Protein AF-A0A444RFP2-F1 (afdb_monomer)

Foldseek 3Di:
DVVVVVVVVVVVCQVCVQVVVQVVCVVVVDHDDGDPDDPVVVVVD

Mean predicted aligned error: 2.85 Å

Secondary structure (DSSP, 8-state):
-HHHHHHHHHHHHHHHHHHHHHHHHHHTT---------HHHHH--

Structure (mmCIF, N/CA/C/O backbone):
data_AF-A0A444RFP2-F1
#
_entry.id   AF-A0A444RFP2-F1
#
loop_
_atom_site.group_PDB
_atom_site.id
_atom_site.type_symbol
_atom_site.label_atom_id
_atom_site.label_alt_id
_atom_site.label_comp_id
_atom_site.label_asym_id
_atom_site.label_entity_id
_atom_site.label_seq_id
_atom_site.pdbx_PDB_ins_code
_atom_site.Cartn_x
_atom_site.Cartn_y
_atom_site.Cartn_z
_atom_site.occupancy
_atom_site.B_iso_or_equiv
_atom_site.auth_seq_id
_atom_site.auth_comp_id
_atom_site.auth_asym_id
_atom_site.auth_atom_id
_atom_site.pdbx_PDB_model_num
ATOM 1 N N . MET A 1 1 ? 10.783 13.192 18.437 1.00 69.88 1 MET A N 1
ATOM 2 C CA . MET A 1 1 ? 9.641 12.256 18.289 1.00 69.88 1 MET A CA 1
ATOM 3 C C . MET A 1 1 ? 9.051 12.201 16.876 1.00 69.88 1 MET A C 1
ATOM 5 O O . MET A 1 1 ? 8.889 11.094 16.385 1.00 69.88 1 MET A O 1
ATOM 9 N N . LYS A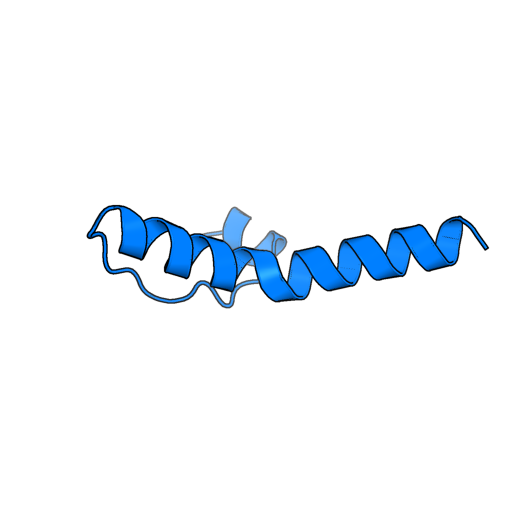 1 2 ? 8.814 13.331 16.184 1.00 83.88 2 LYS A N 1
ATOM 10 C CA . LYS A 1 2 ? 8.213 13.370 14.827 1.00 83.88 2 LYS A CA 1
ATOM 11 C C . LYS A 1 2 ? 8.866 12.425 13.797 1.00 83.88 2 LYS A C 1
ATOM 13 O O . LYS A 1 2 ? 8.184 11.624 13.175 1.00 83.88 2 LYS A O 1
ATOM 18 N N . LYS A 1 3 ? 10.204 12.401 13.729 1.00 92.69 3 LYS A N 1
ATOM 19 C CA . LYS A 1 3 ? 10.968 11.489 12.849 1.00 92.69 3 LYS A CA 1
ATOM 20 C C . LYS A 1 3 ? 10.652 10.001 13.073 1.00 92.69 3 LYS A C 1
ATOM 22 O O . LYS A 1 3 ? 10.620 9.231 12.119 1.00 92.69 3 LYS A O 1
ATOM 27 N N . LEU A 1 4 ? 10.442 9.588 14.326 1.00 95.44 4 LEU A N 1
ATOM 28 C CA . LEU A 1 4 ? 10.138 8.194 14.655 1.00 95.44 4 LEU A CA 1
ATOM 29 C C . LEU A 1 4 ? 8.711 7.841 14.234 1.00 95.44 4 LEU A C 1
ATOM 31 O O . LEU A 1 4 ? 8.510 6.819 13.584 1.00 95.44 4 LEU A O 1
ATOM 35 N N . THR A 1 5 ? 7.747 8.706 14.548 1.00 96.94 5 THR A N 1
ATOM 36 C CA . THR A 1 5 ? 6.343 8.487 14.185 1.00 96.94 5 THR A CA 1
ATOM 37 C C . THR A 1 5 ? 6.133 8.494 12.676 1.00 96.94 5 THR A C 1
ATOM 39 O O . THR A 1 5 ? 5.352 7.696 12.168 1.00 96.94 5 THR A O 1
ATOM 42 N N . ASP A 1 6 ? 6.868 9.331 11.941 1.00 97.88 6 ASP A N 1
ATOM 43 C CA . ASP A 1 6 ? 6.814 9.348 10.477 1.00 97.88 6 ASP A CA 1
ATOM 44 C C . ASP A 1 6 ? 7.368 8.033 9.905 1.00 97.88 6 ASP A C 1
ATOM 46 O O . ASP A 1 6 ? 6.730 7.403 9.065 1.00 97.88 6 ASP A O 1
ATOM 50 N N . LYS A 1 7 ? 8.484 7.529 10.454 1.00 97.25 7 LYS A N 1
ATOM 51 C CA . LYS A 1 7 ? 9.048 6.227 10.062 1.00 97.25 7 LYS A CA 1
ATOM 52 C C . LYS A 1 7 ? 8.104 5.061 10.366 1.00 97.25 7 LYS A C 1
ATOM 54 O O . LYS A 1 7 ? 7.992 4.138 9.565 1.00 97.25 7 LYS A O 1
ATOM 59 N N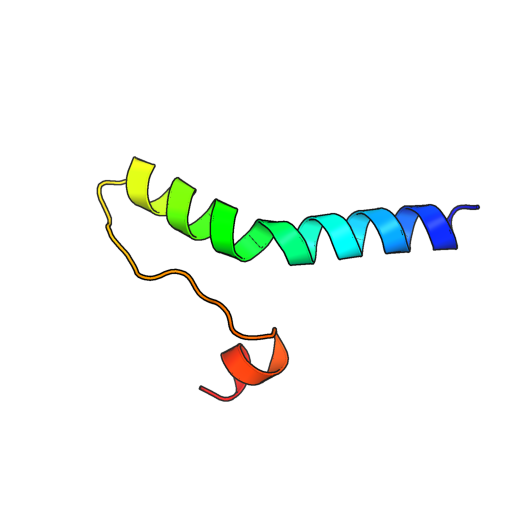 . GLN A 1 8 ? 7.430 5.093 11.515 1.00 98.19 8 GLN A N 1
ATOM 60 C CA . GLN A 1 8 ? 6.452 4.075 11.906 1.00 98.19 8 GLN A CA 1
ATOM 61 C C . GLN A 1 8 ? 5.256 4.047 10.946 1.00 98.19 8 GLN A C 1
ATOM 63 O O . GLN A 1 8 ? 4.846 2.966 10.526 1.00 98.19 8 GLN A O 1
ATOM 68 N N . LYS A 1 9 ? 4.743 5.218 10.547 1.00 98.25 9 LYS A N 1
ATOM 69 C CA . LYS A 1 9 ? 3.656 5.333 9.563 1.00 98.25 9 LYS A CA 1
ATOM 70 C C . LYS A 1 9 ? 4.070 4.804 8.193 1.00 98.25 9 LYS A C 1
ATOM 72 O O . LYS A 1 9 ? 3.344 3.991 7.627 1.00 98.25 9 LYS A O 1
ATOM 77 N N . SER A 1 10 ? 5.244 5.199 7.695 1.00 97.75 10 SER A N 1
ATOM 78 C CA . SER A 1 10 ? 5.750 4.702 6.408 1.00 97.75 10 SER A CA 1
ATOM 79 C C . SER A 1 10 ? 5.923 3.186 6.417 1.00 97.75 10 SER A C 1
ATOM 81 O O . SER A 1 10 ? 5.461 2.513 5.500 1.00 97.75 10 SER A O 1
ATOM 83 N N . ARG A 1 11 ? 6.494 2.629 7.493 1.00 97.75 11 ARG A N 1
ATOM 84 C CA . ARG A 1 11 ? 6.664 1.178 7.638 1.00 97.75 11 ARG A CA 1
ATOM 85 C C . ARG A 1 11 ? 5.327 0.434 7.654 1.00 97.75 11 ARG A C 1
ATOM 87 O O . ARG A 1 11 ? 5.216 -0.633 7.058 1.00 97.75 11 ARG A O 1
ATOM 94 N N . LEU A 1 12 ? 4.317 0.979 8.335 1.00 98.38 12 LEU A N 1
ATOM 95 C CA . LEU A 1 12 ? 2.980 0.385 8.364 1.00 98.38 12 LEU A CA 1
ATOM 96 C C . LEU A 1 12 ? 2.334 0.393 6.973 1.00 98.38 12 LEU A C 1
ATOM 98 O O . LEU A 1 12 ? 1.763 -0.613 6.556 1.00 98.38 12 LEU A O 1
ATOM 102 N N . TRP A 1 13 ? 2.459 1.505 6.247 1.00 98.31 13 TRP A N 1
ATOM 103 C CA . TRP A 1 13 ? 1.969 1.617 4.876 1.00 98.31 13 TRP A CA 1
ATOM 104 C C . TRP A 1 13 ? 2.634 0.598 3.945 1.00 98.31 13 TRP A C 1
ATOM 106 O O . TRP A 1 13 ? 1.940 -0.142 3.252 1.00 98.31 13 TRP A O 1
ATOM 116 N N . GLU A 1 14 ? 3.964 0.508 3.958 1.00 97.88 14 GLU A N 1
ATOM 117 C CA . GLU A 1 14 ? 4.721 -0.444 3.135 1.00 97.88 14 GLU A CA 1
ATOM 118 C C . GLU A 1 14 ? 4.327 -1.898 3.407 1.00 97.88 14 GLU A C 1
ATOM 120 O O . GLU A 1 14 ? 4.186 -2.676 2.464 1.00 97.88 14 GLU A O 1
ATOM 125 N N . LEU A 1 15 ? 4.081 -2.244 4.675 1.00 97.69 15 LEU A N 1
ATOM 126 C CA . LEU A 1 15 ? 3.645 -3.580 5.081 1.00 97.69 15 LEU A CA 1
ATOM 127 C C . LEU A 1 15 ? 2.262 -3.947 4.519 1.00 97.69 15 LEU A C 1
ATOM 129 O O . LEU A 1 15 ? 2.005 -5.114 4.227 1.00 97.69 15 LEU A O 1
ATOM 133 N N . GLN A 1 16 ? 1.354 -2.976 4.397 1.00 98.31 16 GLN A N 1
ATOM 134 C CA . GLN A 1 16 ? -0.055 -3.246 4.098 1.00 98.31 16 GLN A CA 1
ATOM 135 C C . GLN A 1 16 ? -0.468 -2.935 2.656 1.00 98.31 16 GLN A C 1
ATOM 137 O O . GLN A 1 16 ? -1.408 -3.556 2.160 1.00 98.31 16 GLN A O 1
ATOM 142 N N . ARG A 1 17 ? 0.211 -2.014 1.961 1.00 98.06 17 ARG A N 1
ATOM 143 C CA . ARG A 1 17 ? -0.246 -1.457 0.673 1.00 98.06 17 ARG A CA 1
ATOM 144 C C . ARG A 1 17 ? -0.588 -2.509 -0.388 1.00 98.06 17 ARG A C 1
ATOM 146 O O . ARG A 1 17 ? -1.645 -2.416 -1.003 1.00 98.06 17 ARG A O 1
ATOM 153 N N . ASN A 1 18 ? 0.237 -3.547 -0.553 1.00 98.31 18 ASN A N 1
ATOM 154 C CA . ASN A 1 18 ? 0.015 -4.566 -1.585 1.00 98.31 18 ASN A CA 1
ATOM 155 C C . ASN A 1 18 ? -1.151 -5.497 -1.220 1.00 98.31 18 ASN A C 1
ATOM 157 O O . ASN A 1 18 ? -1.967 -5.837 -2.076 1.00 98.31 18 ASN A O 1
ATOM 161 N N . ARG A 1 19 ? -1.275 -5.859 0.066 1.00 98.25 19 ARG A N 1
ATOM 162 C CA . ARG A 1 19 ? -2.403 -6.656 0.572 1.00 98.25 19 ARG A CA 1
ATOM 163 C C . ARG A 1 19 ? -3.718 -5.896 0.426 1.00 98.25 19 ARG A C 1
ATOM 165 O O . ARG A 1 19 ? -4.715 -6.463 -0.011 1.00 98.25 19 ARG A O 1
ATOM 172 N N . ASN A 1 20 ? -3.704 -4.611 0.772 1.00 98.50 20 ASN A N 1
ATOM 173 C CA . ASN A 1 20 ? -4.871 -3.745 0.674 1.00 98.50 20 ASN A CA 1
ATOM 174 C C . ASN A 1 20 ? -5.294 -3.559 -0.784 1.00 98.50 20 ASN A C 1
ATOM 176 O O . ASN A 1 20 ? -6.479 -3.649 -1.075 1.00 98.50 20 ASN A O 1
ATOM 180 N N . PHE A 1 21 ? -4.344 -3.376 -1.705 1.00 98.38 21 PHE A N 1
ATOM 181 C CA . PHE A 1 21 ? -4.653 -3.266 -3.128 1.00 98.38 21 PHE A CA 1
ATOM 182 C C . PHE A 1 21 ? -5.291 -4.544 -3.685 1.0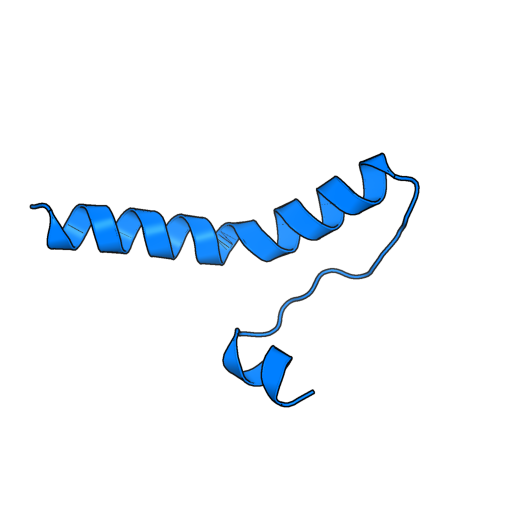0 98.38 21 PHE A C 1
ATOM 184 O O . PHE A 1 21 ? -6.318 -4.467 -4.353 1.00 98.38 21 PHE A O 1
ATOM 191 N N . GLN A 1 22 ? -4.749 -5.721 -3.351 1.00 98.62 22 GLN A N 1
ATOM 192 C CA . GLN A 1 22 ? -5.358 -6.997 -3.739 1.00 98.62 22 GLN A CA 1
ATOM 193 C C . GLN A 1 22 ? -6.793 -7.122 -3.201 1.00 98.62 22 GLN A C 1
ATOM 195 O O . GLN A 1 22 ? -7.704 -7.460 -3.948 1.00 98.62 22 GLN A O 1
ATOM 200 N N . ALA A 1 23 ? -7.013 -6.822 -1.917 1.00 98.50 23 ALA A N 1
ATOM 201 C CA . ALA A 1 23 ? -8.345 -6.875 -1.317 1.00 98.50 23 ALA A CA 1
ATOM 202 C C . ALA A 1 23 ? -9.311 -5.854 -1.944 1.00 98.50 23 ALA A C 1
ATOM 204 O O . ALA A 1 23 ? -10.464 -6.187 -2.194 1.00 98.50 23 ALA A O 1
ATOM 205 N N . SER A 1 24 ? -8.834 -4.647 -2.256 1.00 98.56 24 SER A N 1
ATOM 206 C CA . SER A 1 24 ? -9.617 -3.619 -2.947 1.00 98.56 24 SER A CA 1
ATOM 207 C C . SER A 1 24 ? -10.073 -4.091 -4.324 1.00 98.56 24 SER A C 1
ATOM 209 O O . SER A 1 24 ? -11.210 -3.854 -4.703 1.00 98.56 24 SER A O 1
ATOM 211 N N . ARG A 1 25 ? -9.219 -4.808 -5.058 1.00 98.62 25 ARG A N 1
ATOM 212 C CA . ARG A 1 25 ? -9.554 -5.354 -6.381 1.00 98.62 25 ARG A CA 1
ATOM 213 C C . ARG A 1 25 ? -10.616 -6.445 -6.319 1.00 98.62 25 ARG A C 1
ATOM 215 O O . ARG A 1 25 ? -11.498 -6.477 -7.172 1.00 98.62 25 ARG A O 1
ATOM 222 N N . ARG A 1 26 ? -10.629 -7.244 -5.249 1.00 98.31 26 ARG A N 1
ATOM 223 C CA . ARG A 1 26 ? -11.719 -8.200 -4.997 1.00 98.31 26 ARG A CA 1
ATOM 224 C C . ARG A 1 26 ? -13.076 -7.525 -4.796 1.00 98.31 26 ARG A C 1
ATOM 226 O O . ARG A 1 26 ? -14.085 -8.119 -5.157 1.00 98.31 26 ARG A O 1
ATOM 233 N N . LEU A 1 27 ? -13.122 -6.290 -4.282 1.00 98.31 27 LEU A N 1
ATOM 234 C CA . LEU A 1 27 ? -14.378 -5.526 -4.173 1.00 98.31 27 LEU A CA 1
ATOM 235 C C . LEU A 1 27 ? -14.960 -5.160 -5.547 1.00 98.31 27 LEU A C 1
ATOM 237 O O . LEU A 1 27 ? -16.164 -4.971 -5.670 1.00 98.31 27 LEU A O 1
ATOM 241 N N . GLU A 1 28 ? -14.114 -5.100 -6.576 1.00 98.38 28 GLU A N 1
ATOM 242 C CA . GLU A 1 28 ? -14.492 -4.881 -7.978 1.00 98.38 28 GLU A CA 1
ATOM 243 C C . GLU A 1 28 ? -14.733 -6.210 -8.726 1.00 98.38 28 GLU A C 1
ATOM 245 O O . GLU A 1 28 ? -14.929 -6.211 -9.938 1.00 98.38 28 GLU A O 1
ATOM 250 N N . GLY A 1 29 ? -14.689 -7.354 -8.030 1.00 98.25 29 GLY A N 1
ATOM 251 C CA . GLY A 1 29 ? -14.798 -8.684 -8.639 1.00 98.25 29 GLY A CA 1
ATOM 252 C C . GLY A 1 29 ? -13.544 -9.135 -9.397 1.00 98.25 29 GLY A C 1
ATOM 253 O O . GLY A 1 29 ? -13.599 -10.117 -10.135 1.00 98.25 29 GLY A O 1
ATOM 254 N N . VAL A 1 30 ? -12.412 -8.440 -9.230 1.00 98.50 30 VAL A N 1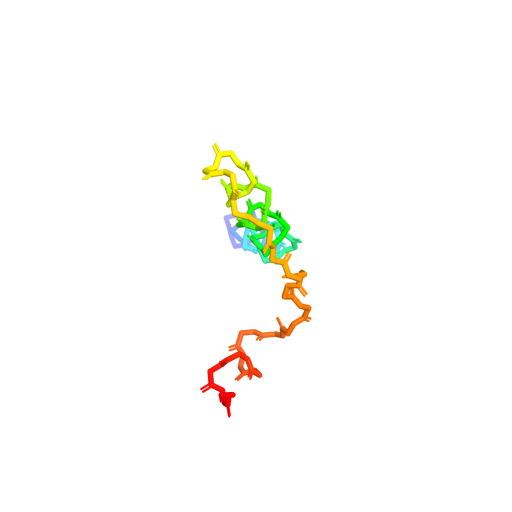
ATOM 255 C CA . VAL A 1 30 ? -11.149 -8.764 -9.904 1.00 98.50 30 VAL A CA 1
ATOM 256 C C . VAL A 1 30 ? -10.255 -9.592 -8.978 1.00 98.50 30 VAL A C 1
ATOM 258 O O . VAL A 1 30 ? -9.769 -9.100 -7.957 1.00 98.50 30 VAL A O 1
ATOM 261 N N . GLU A 1 31 ? -9.978 -10.840 -9.362 1.00 98.12 31 GLU A N 1
ATOM 262 C CA . GLU A 1 31 ? -8.989 -11.689 -8.689 1.00 98.12 31 GLU A CA 1
ATOM 263 C C . GLU A 1 31 ? -7.595 -11.499 -9.291 1.00 98.12 31 GLU A C 1
ATOM 265 O O . GLU A 1 31 ? -7.399 -11.596 -10.502 1.00 98.12 31 GLU A O 1
ATOM 270 N N . MET A 1 32 ? -6.607 -11.236 -8.433 1.00 97.44 32 MET A N 1
ATOM 271 C CA . MET A 1 32 ? -5.213 -11.030 -8.835 1.00 97.44 32 MET A CA 1
ATOM 272 C C . MET A 1 32 ? -4.247 -11.614 -7.795 1.00 97.44 32 MET A C 1
ATOM 274 O O . MET A 1 32 ? -4.558 -11.614 -6.596 1.00 97.44 32 MET A O 1
ATOM 278 N N . PRO A 1 33 ? -3.051 -12.076 -8.206 1.00 97.81 33 PRO A N 1
ATOM 279 C CA . PRO A 1 33 ? -2.029 -12.539 -7.274 1.00 97.81 33 PRO A CA 1
ATOM 280 C C . PRO A 1 33 ? -1.519 -11.401 -6.378 1.00 97.81 33 PRO A C 1
ATOM 282 O O . PRO A 1 33 ? -1.553 -10.223 -6.737 1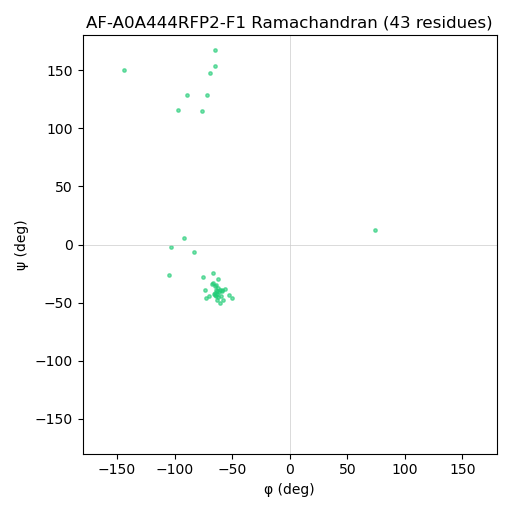.00 97.81 33 PRO A O 1
ATOM 285 N N . LEU A 1 3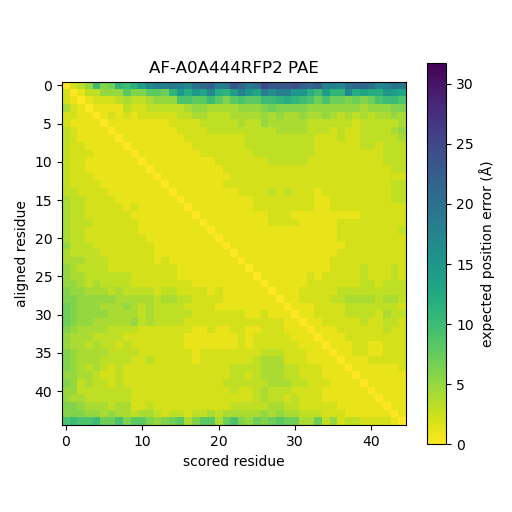4 ? -1.035 -11.759 -5.187 1.00 97.88 34 LEU A N 1
ATOM 286 C CA . LEU A 1 34 ? -0.451 -10.796 -4.258 1.00 97.88 34 LEU A CA 1
ATOM 287 C C . LEU A 1 34 ? 0.915 -10.334 -4.775 1.00 97.88 34 LEU A C 1
ATOM 289 O O . LEU A 1 34 ? 1.795 -11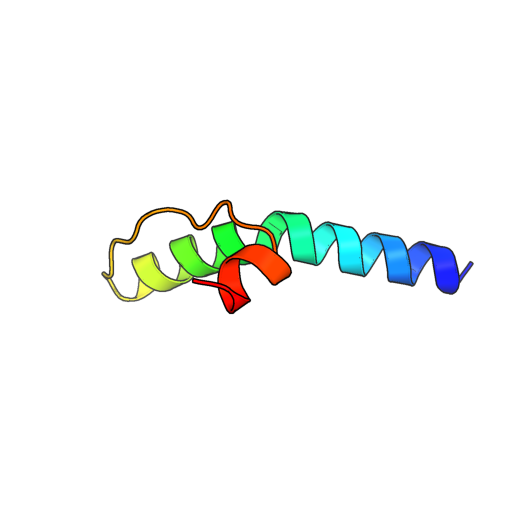.153 -5.030 1.00 97.88 34 LEU A O 1
ATOM 293 N N . VAL A 1 35 ? 1.120 -9.019 -4.849 1.00 97.56 35 VAL A N 1
ATOM 294 C CA . VAL A 1 35 ? 2.438 -8.446 -5.141 1.00 97.56 35 VAL A CA 1
ATOM 295 C C . VAL A 1 35 ? 3.316 -8.531 -3.890 1.00 97.56 35 VAL A C 1
ATOM 297 O O . VAL A 1 35 ? 3.045 -7.873 -2.884 1.00 97.56 35 VAL A O 1
ATOM 300 N N . THR A 1 36 ? 4.385 -9.322 -3.956 1.00 97.06 36 THR A N 1
ATOM 301 C CA . THR A 1 36 ? 5.374 -9.485 -2.872 1.00 97.06 36 THR A CA 1
ATOM 302 C C . THR A 1 36 ? 6.676 -8.722 -3.117 1.00 97.06 36 THR A C 1
ATOM 304 O O . THR A 1 36 ? 7.558 -8.736 -2.264 1.00 97.06 36 THR A O 1
ATOM 307 N N . LEU A 1 37 ? 6.789 -8.050 -4.264 1.00 96.88 37 LEU A N 1
ATOM 308 C CA . LEU A 1 37 ? 7.962 -7.275 -4.654 1.00 96.88 37 LEU A CA 1
ATOM 309 C C . LEU A 1 37 ? 8.130 -6.015 -3.796 1.00 96.88 37 LEU A C 1
ATOM 311 O O . LEU A 1 37 ? 7.159 -5.364 -3.385 1.00 96.88 37 LEU A O 1
ATOM 315 N N . THR A 1 38 ? 9.385 -5.633 -3.589 1.00 95.75 38 THR A N 1
ATOM 316 C CA . THR A 1 38 ? 9.764 -4.304 -3.109 1.00 95.75 38 THR A CA 1
ATOM 317 C C . THR A 1 38 ? 9.393 -3.228 -4.136 1.00 95.75 38 THR A C 1
ATOM 319 O O . THR A 1 38 ? 9.080 -3.511 -5.292 1.00 95.75 38 THR A O 1
ATOM 322 N N . ALA A 1 39 ? 9.438 -1.955 -3.726 1.00 95.50 39 ALA A N 1
ATOM 323 C CA . ALA A 1 39 ? 9.148 -0.846 -4.641 1.00 95.50 39 ALA A CA 1
ATOM 324 C C . ALA A 1 39 ? 10.097 -0.823 -5.854 1.00 95.50 39 ALA A C 1
ATOM 326 O O . ALA A 1 39 ? 9.656 -0.564 -6.967 1.00 95.50 39 ALA A O 1
ATOM 327 N N . ALA A 1 40 ? 11.384 -1.101 -5.633 1.00 97.56 40 ALA A N 1
ATOM 328 C CA . ALA A 1 40 ? 12.393 -1.084 -6.687 1.00 97.56 40 ALA A CA 1
ATOM 329 C C . ALA A 1 40 ? 12.208 -2.249 -7.670 1.00 97.56 40 ALA A C 1
ATOM 331 O O . ALA A 1 40 ? 12.226 -2.036 -8.877 1.00 97.56 40 ALA A O 1
ATOM 332 N N . GLU A 1 41 ? 11.964 -3.459 -7.162 1.00 97.69 41 GLU A N 1
ATOM 333 C CA . GLU A 1 41 ? 11.713 -4.636 -8.004 1.00 97.69 41 GLU A CA 1
ATOM 334 C C . GLU A 1 41 ? 10.451 -4.472 -8.854 1.00 97.69 41 GLU A C 1
ATOM 336 O O . GLU A 1 41 ? 10.437 -4.879 -10.0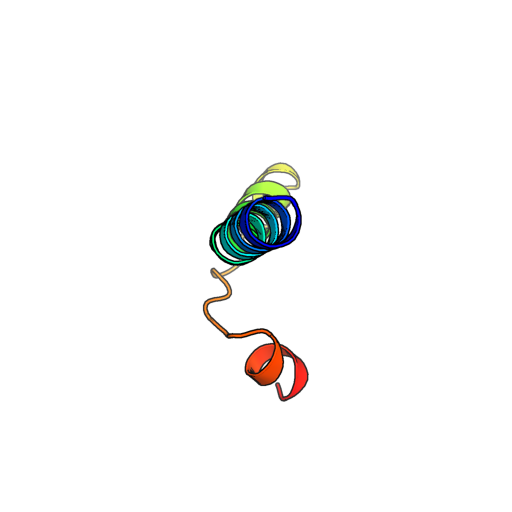10 1.00 97.69 41 GLU A O 1
ATOM 341 N N . ALA A 1 42 ? 9.406 -3.841 -8.308 1.00 96.88 42 ALA A N 1
ATOM 342 C CA . ALA A 1 42 ? 8.183 -3.568 -9.056 1.00 96.88 42 ALA A CA 1
ATOM 343 C C . ALA A 1 42 ? 8.394 -2.563 -10.202 1.00 96.88 42 ALA A C 1
ATOM 345 O O . ALA A 1 42 ? 7.741 -2.687 -11.229 1.00 96.88 42 ALA A O 1
ATOM 346 N N . LEU A 1 43 ? 9.292 -1.583 -10.040 1.00 97.38 43 LEU A N 1
ATOM 347 C CA . LEU A 1 43 ? 9.634 -0.618 -11.096 1.00 97.38 43 LEU A CA 1
ATOM 348 C C . LEU A 1 43 ? 10.536 -1.214 -12.182 1.00 97.38 43 LEU A C 1
ATOM 350 O O . LEU A 1 43 ? 10.517 -0.744 -13.313 1.00 97.38 43 LEU A O 1
ATOM 354 N N . ALA A 1 44 ? 11.349 -2.209 -11.831 1.00 97.19 44 ALA A N 1
ATOM 355 C CA . ALA A 1 44 ? 12.260 -2.872 -12.759 1.00 97.19 44 ALA A CA 1
AT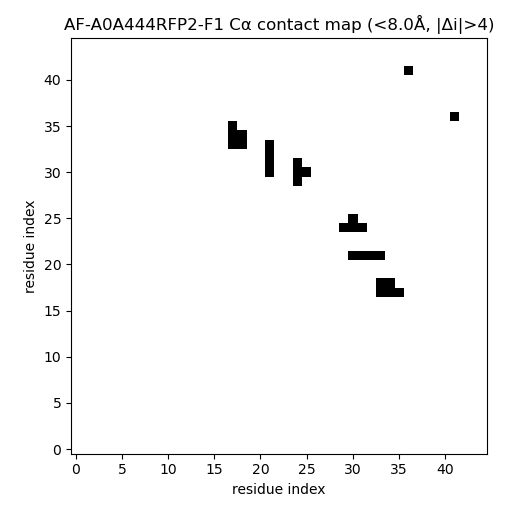OM 356 C C . ALA A 1 44 ? 11.589 -3.980 -13.594 1.00 97.19 44 ALA A C 1
ATOM 358 O O . ALA A 1 44 ? 12.246 -4.562 -14.458 1.00 97.19 44 ALA A O 1
ATOM 359 N N . ARG A 1 45 ? 10.326 -4.312 -13.303 1.00 92.62 45 ARG A N 1
ATOM 360 C CA . ARG A 1 45 ? 9.577 -5.398 -13.940 1.00 92.62 45 ARG A CA 1
ATOM 361 C C . ARG A 1 45 ? 8.770 -4.918 -15.139 1.00 92.62 45 ARG A C 1
ATOM 363 O O . ARG A 1 45 ? 8.710 -5.716 -16.102 1.00 92.62 45 ARG A O 1
#

Nearest PDB structures (foldseek):
  5jfz-assembly2_D  TM=1.014E+00  e=5.639E-05  Escherichia coli K-12
  5jff-assembly1_B  TM=9.920E-01  e=5.215E-05  Escherichia coli K-12
  5jfz-assembly3_F  TM=1.009E+00  e=6.595E-05  Escherichia coli K-12

Organism: Escherichia coli (NCBI:txid562)

Radius of gyration: 13.4 Å; Cα contacts (8 Å, |Δi|>4): 14; chains: 1; bounding box: 27×26×32 Å

Solvent-accessible surface area (backbone atoms only — not comparable to full-atom values): 2813 Å² total; per-residue (Å²): 110,68,74,56,57,53,51,51,52,52,53,54,46,68,74,40,50,43,62,51,50,43,54,55,35,46,77,74,74,42,88,68,81,78,66,82,66,52,77,66,58,60,73,76,106

pLDDT: mean 96.61, std 4.69, range [69.88, 98.62]

InterPro domains:
  IPR022541 FicA antitoxin homologue YhfG [NF007573] (1-45)
  IPR022541 FicA antitoxin homologue YhfG [PF10832] (2-45)

Sequence (45 aa):
MKKLTDKQKSRLWELQRNRNFQASRRLEGVEMPLVTLTAAEALAR